Protein AF-A0A557ZRK2-F1 (afdb_monomer_lite)

Organism: NCBI:txid715473

InterPro domains:
  IPR029058 Alpha/Beta hydrolase fold [G3DSA:3.40.50.1820] (1-90)
  IPR029058 Alpha/Beta hydrolase fold [SSF53474] (30-78)

pLDDT: mean 94.4, std 5.43, range [59.5, 98.69]

Secondary structure (DSSP, 8-state):
-PPPHHHHHHHHHS--SS-EEEEEGGGGTSSEEEEEESS-SS--EEEPPPPTT--GGGGHHHHHHHHHTT-EEEEE----SSS--HHHHT-

Radius of gyration: 15.19 Å; chains: 1; bounding box: 36×22×43 Å

Structure (mmCIF, N/CA/C/O backbone):
data_AF-A0A557ZRK2-F1
#
_entry.id   AF-A0A557ZRK2-F1
#
loop_
_atom_site.group_PDB
_atom_site.id
_atom_site.type_symbol
_atom_site.label_atom_id
_atom_site.label_alt_id
_atom_site.label_comp_id
_atom_site.label_asym_id
_atom_site.label_entity_id
_atom_site.label_seq_id
_atom_site.pdbx_PDB_ins_code
_atom_site.Cartn_x
_atom_site.Cartn_y
_atom_site.Cartn_z
_atom_site.occupancy
_atom_site.B_iso_or_equiv
_atom_site.auth_seq_id
_atom_site.auth_comp_id
_atom_site.auth_asym_id
_atom_site.auth_atom_id
_atom_site.pdbx_PDB_model_num
ATOM 1 N N . MET A 1 1 ? -12.874 13.877 25.604 1.00 59.50 1 MET A N 1
ATOM 2 C CA . MET A 1 1 ? -11.479 14.370 25.670 1.00 59.50 1 MET A CA 1
ATOM 3 C C . MET A 1 1 ? -10.748 13.842 24.451 1.00 59.50 1 MET A C 1
ATOM 5 O O . MET A 1 1 ? -10.962 12.683 24.129 1.00 59.50 1 MET A O 1
ATOM 9 N N . ALA A 1 2 ? -9.959 14.667 23.761 1.00 75.88 2 ALA A N 1
ATOM 10 C CA . ALA A 1 2 ? -9.112 14.178 22.673 1.00 75.88 2 ALA A CA 1
ATOM 11 C C . ALA A 1 2 ? -8.088 13.173 23.230 1.00 75.88 2 ALA A C 1
ATOM 13 O O . ALA A 1 2 ? -7.547 13.391 24.318 1.00 75.88 2 ALA A O 1
ATOM 14 N N . SER A 1 3 ? -7.863 12.071 22.520 1.00 84.31 3 SER A N 1
ATOM 15 C CA . SER A 1 3 ? -6.841 11.076 22.854 1.00 84.31 3 SER A CA 1
ATOM 16 C C . SER A 1 3 ? -5.450 11.716 22.838 1.00 84.31 3 SER A C 1
ATOM 18 O O . SER A 1 3 ? -5.184 12.651 22.075 1.00 84.31 3 SER A O 1
ATOM 20 N N . LYS A 1 4 ? -4.550 11.257 23.717 1.00 93.69 4 LYS A N 1
ATOM 21 C CA . LYS A 1 4 ? -3.191 11.807 23.764 1.00 93.69 4 LYS A CA 1
ATOM 22 C C . LYS A 1 4 ? -2.426 11.341 22.518 1.00 93.69 4 LYS A C 1
ATOM 24 O O . LYS A 1 4 ? -2.599 10.198 22.101 1.00 93.69 4 LYS A O 1
ATOM 29 N N . PRO A 1 5 ? -1.515 12.158 21.958 1.00 95.00 5 PRO A N 1
ATOM 30 C CA . PRO A 1 5 ? -0.743 11.776 20.772 1.00 95.00 5 PRO A CA 1
ATOM 31 C C . PRO A 1 5 ? 0.035 10.458 20.908 1.00 95.00 5 PRO A C 1
ATOM 33 O O . PRO A 1 5 ? 0.226 9.758 19.922 1.00 95.00 5 PRO A O 1
ATOM 36 N N . LYS A 1 6 ? 0.477 10.112 22.125 1.00 95.00 6 LYS A N 1
ATOM 37 C CA . LYS A 1 6 ? 1.181 8.851 22.403 1.00 95.00 6 LYS A CA 1
ATOM 38 C C . LYS A 1 6 ? 0.270 7.636 22.238 1.00 95.00 6 LYS A C 1
ATOM 40 O O . LYS A 1 6 ? 0.670 6.681 21.587 1.00 95.00 6 LYS A O 1
ATOM 45 N N . ASP A 1 7 ? -0.946 7.725 22.766 1.00 95.69 7 ASP A N 1
ATOM 46 C CA . ASP A 1 7 ? -1.940 6.653 22.700 1.00 95.69 7 ASP A CA 1
ATOM 47 C C . ASP A 1 7 ? -2.361 6.419 21.237 1.00 95.69 7 ASP A C 1
ATOM 49 O O . ASP A 1 7 ? -2.442 5.285 20.778 1.00 95.69 7 ASP A O 1
ATOM 53 N N . LEU A 1 8 ? -2.527 7.503 20.465 1.00 94.38 8 LEU A N 1
ATOM 54 C CA . LEU A 1 8 ? -2.813 7.434 19.026 1.00 94.38 8 LEU A CA 1
ATOM 55 C C . LEU A 1 8 ? -1.667 6.810 18.222 1.00 94.38 8 LEU A C 1
ATOM 57 O O . LEU A 1 8 ? -1.908 6.044 17.294 1.00 94.38 8 LEU A O 1
ATOM 61 N N . LEU A 1 9 ? -0.417 7.146 18.548 1.00 94.94 9 LEU A N 1
ATOM 62 C CA . LEU A 1 9 ? 0.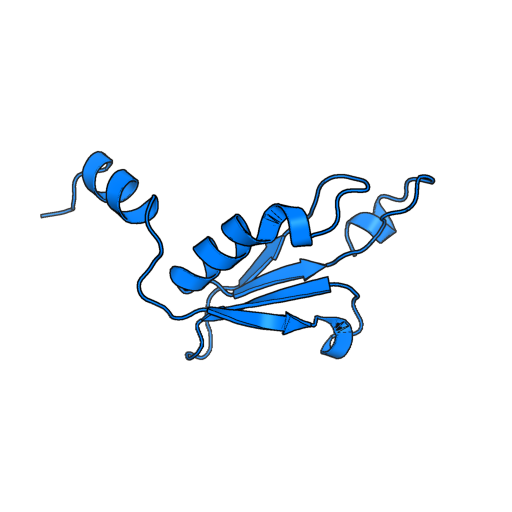742 6.556 17.880 1.00 94.94 9 LEU A CA 1
ATOM 63 C C . LEU A 1 9 ? 0.834 5.051 18.158 1.00 94.94 9 LEU A C 1
ATOM 65 O O . LEU A 1 9 ? 1.139 4.279 17.251 1.00 94.94 9 LEU A O 1
ATOM 69 N N . GLU A 1 10 ? 0.569 4.641 19.397 1.00 96.19 10 GLU A N 1
ATOM 70 C CA . GLU A 1 10 ? 0.515 3.230 19.773 1.00 96.19 10 GLU A CA 1
ATOM 71 C C . GLU A 1 10 ? -0.594 2.500 19.008 1.00 96.19 10 GLU A C 1
ATOM 73 O O . GLU A 1 10 ? -0.335 1.457 18.408 1.00 96.19 10 GLU A O 1
ATOM 78 N N . GLU A 1 11 ? -1.794 3.074 18.931 1.00 96.38 11 GLU A N 1
ATOM 79 C CA . GLU A 1 11 ? -2.907 2.518 18.158 1.00 96.38 11 GLU A CA 1
ATOM 80 C C . GLU A 1 11 ? -2.536 2.349 16.675 1.00 96.38 11 GLU A C 1
ATOM 82 O O . GLU A 1 11 ? -2.611 1.243 16.138 1.00 96.38 11 GLU A O 1
ATOM 87 N N . LEU A 1 12 ? -2.029 3.408 16.037 1.00 96.12 12 LEU A N 1
ATOM 88 C CA . LEU A 1 12 ? -1.626 3.396 14.628 1.00 96.12 12 LEU A CA 1
ATOM 89 C C . LEU A 1 12 ? -0.424 2.492 14.338 1.00 96.12 12 LEU A C 1
ATOM 91 O O . LEU A 1 12 ? -0.185 2.179 13.181 1.00 96.12 12 LEU A O 1
ATOM 95 N N . SER A 1 13 ? 0.343 2.056 15.339 1.00 96.62 13 SER A N 1
ATOM 96 C CA . SER A 1 13 ? 1.403 1.062 15.120 1.00 96.62 13 SER A CA 1
ATOM 97 C C . SER A 1 13 ? 0.849 -0.342 14.836 1.00 96.62 13 SER A C 1
ATOM 99 O O . SER A 1 13 ? 1.528 -1.173 14.227 1.00 96.62 13 SER A O 1
ATOM 101 N N . HIS A 1 14 ? -0.404 -0.598 15.219 1.00 97.75 14 HIS A N 1
ATOM 102 C CA . HIS A 1 14 ? -1.089 -1.866 15.012 1.00 97.75 14 HIS A CA 1
ATOM 103 C C . HIS A 1 14 ? -1.871 -1.876 13.694 1.00 97.75 14 HIS A C 1
ATOM 105 O O . HIS A 1 14 ? -2.159 -0.844 13.086 1.00 97.75 14 HIS A O 1
ATOM 111 N N . ARG A 1 15 ? -2.230 -3.076 13.221 1.00 97.69 15 ARG A N 1
ATOM 112 C CA . ARG A 1 15 ? -3.159 -3.215 12.091 1.00 97.69 15 ARG A CA 1
ATOM 113 C C . ARG A 1 15 ? -4.507 -2.596 12.449 1.00 97.69 15 ARG A C 1
ATOM 115 O O . ARG A 1 15 ? -5.031 -2.847 13.530 1.00 97.69 15 ARG A O 1
ATOM 122 N N . GLY A 1 16 ? -5.057 -1.837 11.509 1.00 97.94 16 GLY A N 1
ATOM 123 C CA . GLY A 1 16 ? -6.368 -1.228 11.645 1.00 97.94 16 GLY A CA 1
ATOM 124 C C . GLY A 1 16 ? -7.514 -2.243 11.556 1.00 97.94 16 GLY A C 1
ATOM 125 O O . GLY A 1 16 ? -7.294 -3.438 11.320 1.00 97.94 16 GLY A O 1
ATOM 126 N N . PRO A 1 17 ? -8.757 -1.772 11.734 1.00 97.56 17 PRO A N 1
ATOM 127 C CA . PRO A 1 17 ? -9.927 -2.630 11.911 1.00 97.56 17 PRO A CA 1
ATOM 128 C C . PRO A 1 17 ? -10.432 -3.288 10.618 1.00 97.56 17 PRO A C 1
ATOM 130 O O . PRO A 1 17 ? -11.288 -4.170 10.678 1.00 97.56 17 PRO A O 1
ATOM 133 N N . HIS A 1 18 ? -9.953 -2.869 9.443 1.00 98.31 18 HIS A N 1
ATOM 134 C CA . HIS A 1 18 ? -10.445 -3.385 8.170 1.00 98.31 18 HIS A CA 1
ATOM 135 C C . HIS A 1 18 ? -9.685 -4.637 7.723 1.00 98.31 18 HIS A C 1
ATOM 137 O O . HIS A 1 18 ? -8.453 -4.665 7.675 1.00 98.31 18 HIS A O 1
ATOM 143 N N . GLU A 1 19 ? -10.427 -5.665 7.305 1.00 98.38 19 GLU A N 1
ATOM 144 C CA . GLU A 1 19 ? -9.837 -6.778 6.565 1.00 98.38 19 GLU A CA 1
ATOM 145 C C . GLU A 1 19 ? -9.318 -6.277 5.211 1.00 98.38 19 GLU A C 1
ATOM 147 O O . GLU A 1 19 ? -9.989 -5.504 4.526 1.00 98.38 19 GLU A O 1
ATOM 152 N N . VAL A 1 20 ? -8.128 -6.728 4.819 1.00 98.56 20 VAL A N 1
ATOM 153 C CA . VAL A 1 20 ? -7.438 -6.254 3.618 1.00 98.56 20 VAL A CA 1
ATOM 154 C C . VAL A 1 20 ? -7.510 -7.291 2.510 1.00 98.56 20 VAL A C 1
ATOM 156 O O . VAL A 1 20 ? -7.200 -8.464 2.721 1.00 98.56 20 VAL A O 1
ATOM 159 N N . VAL A 1 21 ? -7.824 -6.838 1.299 1.00 98.19 21 VAL A N 1
ATOM 160 C CA . VAL A 1 21 ? -7.767 -7.647 0.080 1.00 98.19 21 VAL A CA 1
ATOM 161 C C . VAL A 1 21 ? -6.695 -7.093 -0.854 1.00 98.19 21 VAL A C 1
ATOM 163 O O . VAL A 1 21 ? -6.515 -5.881 -0.983 1.00 98.19 21 VAL A O 1
ATOM 166 N N . ARG A 1 22 ? -5.972 -7.997 -1.523 1.00 97.25 22 ARG A N 1
ATOM 167 C CA . ARG A 1 22 ? -4.972 -7.662 -2.542 1.00 97.25 22 ARG A CA 1
ATOM 168 C C . ARG A 1 22 ? -5.533 -7.914 -3.939 1.00 97.25 22 ARG A C 1
ATOM 170 O O . ARG A 1 22 ? -5.999 -9.011 -4.227 1.00 97.25 22 ARG A O 1
ATOM 177 N N . GLY A 1 23 ? -5.385 -6.928 -4.814 1.00 96.00 23 GLY A N 1
ATOM 178 C CA . GLY A 1 23 ? -5.676 -7.007 -6.242 1.00 96.00 23 GLY A CA 1
ATOM 179 C C . GLY A 1 23 ? -4.454 -6.720 -7.119 1.00 96.00 23 GLY A C 1
ATOM 180 O O . GLY A 1 23 ? -3.354 -6.430 -6.635 1.00 96.00 23 GLY A O 1
ATOM 181 N N . ASN A 1 24 ? -4.668 -6.798 -8.432 1.00 95.12 24 ASN A N 1
ATOM 182 C CA . ASN A 1 24 ? -3.682 -6.486 -9.466 1.00 95.12 24 ASN A CA 1
ATOM 183 C C . ASN A 1 24 ? -4.107 -5.213 -10.216 1.00 95.12 24 ASN A C 1
ATOM 185 O O . ASN A 1 24 ? -5.267 -5.094 -10.605 1.00 95.12 24 ASN A O 1
ATOM 189 N N . LEU A 1 25 ? -3.169 -4.286 -10.438 1.00 94.75 25 LEU A N 1
ATOM 190 C CA . LEU A 1 25 ? -3.414 -3.051 -11.197 1.00 94.75 25 LEU A CA 1
ATOM 191 C C . LEU A 1 25 ? -3.547 -3.269 -12.712 1.00 94.75 25 LEU A C 1
ATOM 193 O O . LEU A 1 25 ? -3.891 -2.330 -13.423 1.00 94.75 25 LEU A O 1
ATOM 197 N N . ALA A 1 26 ? -3.348 -4.493 -13.209 1.00 90.44 26 ALA A N 1
ATOM 198 C CA . ALA A 1 26 ? -3.479 -4.824 -14.626 1.00 90.44 26 ALA A CA 1
ATOM 199 C C . ALA A 1 26 ? -4.838 -4.415 -15.222 1.00 90.44 26 ALA A C 1
ATOM 201 O O . ALA A 1 26 ? -4.899 -4.050 -16.392 1.00 90.44 26 ALA A O 1
ATOM 202 N N . LEU A 1 27 ? -5.910 -4.405 -14.419 1.00 85.81 27 LEU A N 1
ATOM 203 C CA . LEU A 1 27 ? -7.232 -3.928 -14.846 1.00 85.81 27 LEU A CA 1
ATOM 204 C C . LEU A 1 27 ? -7.241 -2.427 -15.202 1.00 85.81 27 LEU A C 1
ATOM 206 O O . LEU A 1 27 ? -8.031 -1.996 -16.032 1.00 85.81 27 LEU A O 1
ATOM 210 N N . ALA A 1 28 ? -6.340 -1.643 -14.608 1.00 87.69 28 ALA A N 1
ATOM 211 C CA . ALA A 1 28 ? -6.117 -0.230 -14.907 1.00 87.69 28 ALA A CA 1
ATOM 212 C C . ALA A 1 28 ? -5.014 -0.008 -15.966 1.00 87.69 28 ALA A C 1
ATOM 214 O O . ALA A 1 28 ? -4.550 1.114 -16.145 1.00 87.69 28 ALA A O 1
ATOM 215 N N . GLY A 1 29 ? -4.554 -1.065 -16.648 1.00 91.31 29 GLY A N 1
ATOM 216 C CA . GLY A 1 29 ? -3.517 -0.972 -17.681 1.00 91.31 29 GLY A CA 1
ATOM 217 C C . GLY A 1 29 ? -2.098 -0.738 -17.151 1.00 91.31 29 GLY A C 1
ATOM 218 O O . GLY A 1 29 ? -1.194 -0.472 -17.941 1.00 91.31 29 GLY A O 1
ATOM 219 N N . LEU A 1 30 ? -1.880 -0.859 -15.836 1.00 92.56 30 LEU A N 1
ATOM 220 C CA . LEU A 1 30 ? -0.575 -0.676 -15.201 1.00 92.56 30 LEU A CA 1
ATOM 221 C C . LEU A 1 30 ? -0.095 -1.977 -14.545 1.00 92.56 30 LEU A C 1
ATOM 223 O O . LEU A 1 30 ? -0.878 -2.674 -13.896 1.00 92.56 30 LEU A O 1
ATOM 227 N N . PRO A 1 31 ? 1.199 -2.326 -14.643 1.00 94.12 31 PRO A N 1
ATOM 228 C CA . PRO A 1 31 ? 1.744 -3.393 -13.820 1.00 94.12 31 PRO A CA 1
ATOM 229 C C . PRO A 1 31 ? 1.742 -2.933 -12.361 1.00 94.12 31 PRO A C 1
ATOM 231 O O . PRO A 1 31 ? 2.142 -1.811 -12.068 1.00 94.12 31 PRO A O 1
ATOM 234 N N . GLY A 1 32 ? 1.360 -3.797 -11.425 1.00 95.25 32 GLY A N 1
ATOM 235 C CA . GLY A 1 32 ? 1.450 -3.473 -10.004 1.00 95.25 32 GLY A CA 1
ATOM 236 C C . GLY A 1 32 ? 0.386 -4.146 -9.159 1.00 95.25 32 GLY A C 1
ATOM 237 O O . GLY A 1 32 ? -0.291 -5.082 -9.586 1.00 95.25 32 GLY A O 1
ATOM 238 N N . VAL A 1 33 ? 0.266 -3.679 -7.926 1.00 96.88 33 VAL A N 1
ATOM 239 C CA . VAL A 1 33 ? -0.638 -4.247 -6.923 1.00 96.88 33 VAL A CA 1
ATOM 240 C C . VAL A 1 33 ? -1.473 -3.153 -6.288 1.00 96.88 33 VAL A C 1
ATOM 242 O O . VAL A 1 33 ? -1.045 -2.007 -6.197 1.00 96.88 33 VAL A O 1
ATOM 245 N N . VAL A 1 34 ? -2.656 -3.524 -5.818 1.00 97.44 34 VAL A N 1
ATOM 246 C CA . VAL A 1 34 ? -3.512 -2.650 -5.019 1.00 97.44 34 VAL A CA 1
ATOM 247 C C . VAL A 1 34 ? -3.935 -3.387 -3.756 1.00 97.44 34 VAL A C 1
ATOM 249 O O . VAL A 1 34 ? -4.252 -4.575 -3.811 1.00 97.44 34 VAL A O 1
ATOM 252 N N . PHE A 1 35 ? -3.902 -2.699 -2.621 1.00 98.25 35 PHE A N 1
ATOM 253 C CA . PHE A 1 35 ? -4.404 -3.174 -1.337 1.00 98.25 35 PHE A CA 1
ATOM 254 C C . PHE A 1 35 ? -5.593 -2.307 -0.943 1.00 98.25 35 PHE A C 1
ATOM 256 O O . PHE A 1 35 ? -5.522 -1.081 -1.015 1.00 98.25 35 PHE A O 1
ATOM 263 N N . THR A 1 36 ? -6.697 -2.942 -0.568 1.00 98.25 36 THR A N 1
ATOM 264 C CA . THR A 1 36 ? -7.954 -2.255 -0.254 1.00 98.25 36 THR A CA 1
ATOM 265 C C . THR A 1 36 ? -8.554 -2.809 1.033 1.00 98.25 36 THR A C 1
ATOM 267 O O . THR A 1 36 ? -8.373 -4.000 1.317 1.00 98.25 36 THR A O 1
ATOM 270 N N . PRO A 1 37 ? -9.294 -1.994 1.802 1.00 98.44 37 PRO A N 1
ATOM 271 C CA . PRO A 1 37 ? -10.306 -2.528 2.703 1.00 98.44 37 PRO A CA 1
ATOM 272 C C . PRO A 1 37 ? -11.259 -3.436 1.918 1.00 98.44 37 PRO A C 1
ATOM 274 O O . PRO A 1 37 ? -11.665 -3.094 0.808 1.00 98.44 37 PRO A O 1
ATOM 277 N N . ARG A 1 38 ? -11.659 -4.577 2.490 1.00 98.06 38 ARG A N 1
ATOM 278 C CA . ARG A 1 38 ? -12.570 -5.538 1.839 1.00 98.06 38 ARG A CA 1
ATOM 279 C C . ARG 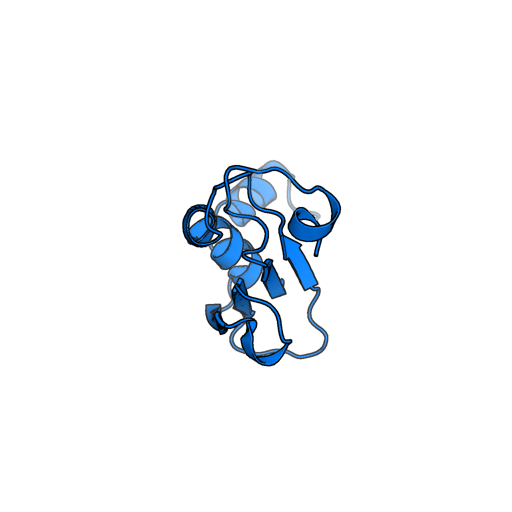A 1 38 ? -13.900 -4.910 1.403 1.00 98.06 38 ARG A C 1
ATOM 281 O O . ARG A 1 38 ? -14.539 -5.417 0.485 1.00 98.06 38 ARG A O 1
ATOM 288 N N . SER A 1 39 ? -14.339 -3.851 2.079 1.00 97.12 39 SER A N 1
ATOM 289 C CA . SER A 1 39 ? -15.606 -3.171 1.813 1.00 97.12 39 SER A CA 1
ATOM 290 C C . SER A 1 39 ? -15.482 -1.659 1.998 1.00 97.12 39 SER A C 1
ATOM 292 O O . SER A 1 39 ? -14.549 -1.181 2.642 1.00 97.12 39 SER A O 1
ATOM 294 N N . GLY A 1 40 ? -16.442 -0.922 1.438 1.00 95.25 40 GLY A N 1
ATOM 295 C CA . GLY A 1 40 ? -16.480 0.539 1.437 1.00 95.25 40 GLY A CA 1
ATOM 296 C C . GLY A 1 40 ? -16.404 1.113 0.023 1.00 95.25 40 GLY A C 1
ATOM 297 O O . GLY A 1 40 ? -15.832 0.512 -0.882 1.00 95.25 40 GLY A O 1
ATOM 298 N N . LEU A 1 41 ? -17.012 2.282 -0.168 1.00 95.81 41 LEU A N 1
ATOM 299 C CA . LEU A 1 41 ? -16.993 3.048 -1.415 1.00 95.81 41 LEU A CA 1
ATOM 300 C C . LEU A 1 41 ? -16.551 4.480 -1.102 1.00 95.81 41 LEU A C 1
ATOM 302 O O . LEU A 1 41 ? -16.754 4.952 0.013 1.00 95.81 41 LEU A O 1
ATOM 306 N N . GLY A 1 42 ? -15.943 5.166 -2.074 1.00 95.88 42 GLY A N 1
ATOM 307 C CA . GLY A 1 42 ? -15.457 6.539 -1.875 1.00 95.88 42 GLY A CA 1
ATOM 308 C C . GLY A 1 42 ? -14.331 6.657 -0.838 1.00 95.88 42 GLY A C 1
ATOM 309 O O . GLY A 1 42 ? -14.199 7.691 -0.191 1.00 95.88 42 GLY A O 1
ATOM 310 N N . LEU A 1 43 ? -13.550 5.589 -0.652 1.00 97.69 43 LEU A N 1
ATOM 311 C CA . LEU A 1 43 ? -12.445 5.541 0.304 1.00 97.69 43 LEU A CA 1
ATOM 312 C C . LEU A 1 43 ? -11.262 6.407 -0.169 1.00 97.69 43 LEU A C 1
ATOM 314 O O . LEU A 1 43 ? -11.027 6.497 -1.379 1.00 97.69 43 LEU A O 1
ATOM 318 N N . PRO A 1 44 ? -10.483 7.010 0.750 1.00 98.19 44 PRO A N 1
ATOM 31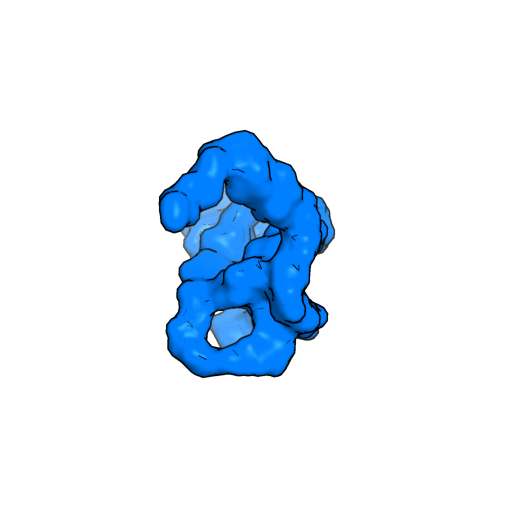9 C CA . PRO A 1 44 ? -9.273 7.740 0.385 1.00 98.19 44 PRO A CA 1
ATOM 320 C C . PRO A 1 44 ? -8.267 6.811 -0.303 1.00 98.19 44 PRO A C 1
ATOM 322 O O . PRO A 1 44 ? -8.081 5.664 0.108 1.00 98.19 44 PRO A O 1
ATOM 325 N N . GLY A 1 45 ? -7.609 7.315 -1.348 1.00 97.38 45 GLY A N 1
ATOM 326 C CA . GLY A 1 45 ? -6.648 6.561 -2.150 1.00 97.38 45 GLY A CA 1
ATOM 327 C C . GLY A 1 45 ? -5.252 7.180 -2.138 1.00 97.38 45 GLY A C 1
ATOM 328 O O . GLY A 1 45 ? -5.111 8.400 -2.161 1.00 97.38 45 GLY A O 1
ATOM 329 N N . ILE A 1 46 ? -4.221 6.334 -2.144 1.00 97.56 46 ILE A N 1
ATOM 330 C CA . ILE A 1 46 ? -2.813 6.723 -2.283 1.00 97.56 46 ILE A CA 1
ATOM 331 C C . ILE A 1 46 ? -2.172 5.911 -3.413 1.00 97.56 46 ILE A C 1
ATOM 333 O O . ILE A 1 46 ? -2.324 4.689 -3.476 1.00 97.56 46 ILE A O 1
ATOM 337 N N . ALA A 1 47 ? -1.403 6.592 -4.266 1.00 95.81 47 ALA A N 1
ATOM 338 C CA . ALA A 1 47 ? -0.458 5.972 -5.188 1.00 95.81 47 ALA A CA 1
ATOM 339 C C . ALA A 1 47 ? 0.946 5.973 -4.561 1.00 95.81 47 ALA A C 1
ATOM 341 O O . ALA A 1 47 ? 1.490 7.026 -4.231 1.00 95.81 47 ALA A O 1
ATOM 342 N N . PHE A 1 48 ? 1.521 4.790 -4.364 1.00 96.12 48 PHE A N 1
ATOM 343 C CA . PHE A 1 48 ? 2.802 4.590 -3.697 1.00 96.12 48 PHE A CA 1
ATOM 344 C C . PHE A 1 48 ? 3.923 4.345 -4.711 1.00 96.12 48 PHE A C 1
ATOM 346 O O . PHE A 1 48 ? 3.904 3.353 -5.442 1.00 96.12 48 PHE A O 1
ATOM 353 N N . GLY A 1 49 ? 4.930 5.221 -4.705 1.00 93.88 49 GLY A N 1
ATOM 354 C CA . GLY A 1 49 ? 6.170 5.040 -5.457 1.00 93.88 49 GLY A CA 1
ATOM 355 C C . GLY A 1 49 ? 7.165 4.167 -4.690 1.00 93.88 49 GLY A C 1
ATOM 356 O O . GLY A 1 49 ? 7.512 4.461 -3.547 1.00 93.88 49 GLY A O 1
ATOM 357 N N . HIS A 1 50 ? 7.641 3.094 -5.317 1.00 94.62 50 HIS A N 1
ATOM 358 C CA . HIS A 1 50 ? 8.693 2.246 -4.756 1.00 94.62 50 HIS A CA 1
ATOM 359 C C . HIS A 1 50 ? 10.086 2.814 -5.049 1.00 94.62 50 HIS A C 1
ATOM 361 O O . HIS A 1 50 ? 10.245 3.631 -5.943 1.00 94.62 50 HIS A O 1
ATOM 367 N N . GLY A 1 51 ? 11.128 2.356 -4.348 1.00 93.94 51 GLY A N 1
ATOM 368 C CA . GLY A 1 51 ? 12.510 2.714 -4.695 1.00 93.94 51 GLY A CA 1
ATOM 369 C C . GLY A 1 51 ? 12.933 2.186 -6.074 1.00 93.94 51 GLY A C 1
ATOM 370 O O . GLY A 1 51 ? 12.383 1.198 -6.564 1.00 93.94 51 GLY A O 1
ATOM 371 N N . TRP A 1 52 ? 13.938 2.799 -6.708 1.00 92.81 52 TRP A N 1
ATOM 372 C CA . TRP A 1 52 ? 14.436 2.334 -8.010 1.00 92.81 52 TRP A CA 1
ATOM 373 C C . TRP A 1 52 ? 14.876 0.862 -7.945 1.00 92.81 52 TRP A C 1
ATOM 375 O O . TRP A 1 52 ? 15.532 0.434 -6.992 1.00 92.81 52 TRP A O 1
ATOM 385 N N . LEU A 1 53 ? 14.458 0.076 -8.943 1.00 92.25 53 LEU A N 1
ATOM 386 C CA . LEU A 1 53 ? 14.635 -1.383 -9.025 1.00 92.25 53 LEU A CA 1
ATOM 387 C C . LEU A 1 53 ? 13.946 -2.202 -7.912 1.00 92.25 53 LEU A C 1
ATOM 389 O O . LEU A 1 53 ? 13.995 -3.431 -7.953 1.00 92.25 53 LEU A O 1
ATOM 393 N N . GLN A 1 54 ? 13.279 -1.577 -6.936 1.00 93.25 54 GLN A N 1
ATOM 394 C CA . GLN A 1 54 ? 12.603 -2.286 -5.847 1.00 93.25 54 GLN A CA 1
ATOM 395 C C . GLN A 1 54 ? 11.187 -2.694 -6.264 1.00 93.25 54 GLN A C 1
ATOM 397 O O . GLN A 1 54 ? 10.380 -1.826 -6.565 1.00 93.25 54 GLN A O 1
ATOM 402 N N . PRO A 1 55 ? 10.812 -3.983 -6.262 1.00 91.56 55 PRO A N 1
ATOM 403 C CA . PRO A 1 55 ? 9.438 -4.358 -6.573 1.00 91.56 55 PRO A CA 1
ATOM 404 C C . PRO A 1 55 ? 8.474 -3.915 -5.451 1.00 91.56 55 PRO A C 1
ATOM 406 O O . PRO A 1 55 ? 8.825 -4.043 -4.272 1.00 91.56 55 PRO A O 1
ATOM 409 N N . PRO A 1 56 ? 7.223 -3.518 -5.771 1.00 92.75 56 PRO A N 1
ATOM 410 C CA . PRO A 1 56 ? 6.205 -3.151 -4.778 1.00 92.75 56 PRO A CA 1
ATOM 411 C C . PRO A 1 56 ? 5.952 -4.194 -3.689 1.00 92.75 56 PRO A C 1
ATOM 413 O O . PRO A 1 56 ? 5.576 -3.853 -2.572 1.00 92.75 56 PRO A O 1
ATOM 416 N N . GLY A 1 57 ? 6.199 -5.476 -3.984 1.00 92.94 57 GLY A N 1
ATOM 417 C CA . GLY A 1 57 ? 6.059 -6.564 -3.015 1.00 92.94 57 GLY A CA 1
ATOM 418 C C . GLY A 1 57 ? 6.911 -6.387 -1.752 1.00 92.94 57 GLY A C 1
ATOM 419 O O . GLY A 1 57 ? 6.509 -6.867 -0.696 1.00 92.94 57 GLY A O 1
ATOM 420 N N . ARG A 1 58 ? 8.028 -5.644 -1.818 1.00 95.69 58 ARG A N 1
ATOM 421 C CA . ARG A 1 58 ? 8.851 -5.308 -0.639 1.00 95.69 58 ARG A CA 1
ATOM 422 C C . ARG A 1 58 ? 8.141 -4.386 0.353 1.00 95.69 58 ARG A C 1
ATOM 424 O O . ARG A 1 58 ? 8.524 -4.349 1.513 1.00 95.69 58 ARG A O 1
ATOM 431 N N . TYR A 1 59 ? 7.107 -3.678 -0.094 1.00 97.12 59 TYR A N 1
ATOM 432 C CA . TYR A 1 59 ? 6.318 -2.741 0.705 1.00 97.12 59 TYR A CA 1
ATOM 433 C C . TYR A 1 59 ? 4.955 -3.322 1.098 1.00 97.12 59 TYR A C 1
ATOM 435 O O . TYR A 1 59 ? 4.092 -2.592 1.575 1.00 97.12 59 TYR A O 1
ATOM 443 N N . ARG A 1 60 ? 4.738 -4.633 0.913 1.00 97.25 60 ARG A N 1
ATOM 444 C CA . ARG A 1 60 ? 3.451 -5.295 1.179 1.00 97.25 60 ARG A CA 1
ATOM 445 C C . ARG A 1 60 ? 2.889 -4.973 2.561 1.00 97.25 60 ARG A C 1
ATOM 447 O O . ARG A 1 60 ? 1.697 -4.694 2.653 1.00 97.25 60 ARG A O 1
ATOM 454 N N . GLU A 1 61 ? 3.711 -5.033 3.605 1.00 97.88 61 GLU A N 1
ATOM 455 C CA . GLU A 1 61 ? 3.247 -4.792 4.977 1.00 97.88 61 GLU A CA 1
ATOM 456 C C . GLU A 1 61 ? 2.797 -3.342 5.169 1.00 97.88 61 GLU A C 1
ATOM 458 O O . GLU A 1 61 ? 1.721 -3.116 5.712 1.00 97.88 61 GLU A O 1
ATOM 463 N N . LEU A 1 62 ? 3.535 -2.370 4.620 1.00 97.81 62 LEU A N 1
ATOM 464 C CA . LEU A 1 62 ? 3.137 -0.959 4.627 1.00 97.81 62 LEU A CA 1
ATOM 465 C C . LEU A 1 62 ? 1.810 -0.742 3.885 1.00 97.81 62 LEU A C 1
ATOM 467 O O . LEU A 1 62 ? 0.891 -0.128 4.418 1.00 97.81 62 LEU A O 1
ATOM 471 N N . LEU A 1 63 ? 1.692 -1.270 2.664 1.00 98.44 63 LEU A N 1
ATOM 472 C CA . LEU A 1 63 ? 0.484 -1.117 1.847 1.00 98.44 63 LEU A CA 1
ATOM 473 C C . LEU A 1 63 ? -0.728 -1.798 2.500 1.00 98.44 63 LEU A C 1
ATOM 475 O O . LEU A 1 63 ? -1.827 -1.250 2.497 1.00 98.44 63 LEU A O 1
ATOM 479 N N . SER A 1 64 ? -0.520 -2.973 3.102 1.00 98.38 64 SER A N 1
ATOM 480 C CA . SER A 1 64 ? -1.565 -3.687 3.842 1.00 98.38 64 SER A CA 1
ATOM 481 C C . SER A 1 64 ? -1.952 -2.943 5.116 1.00 98.38 64 SER A C 1
ATOM 483 O O . SER A 1 64 ? -3.122 -2.917 5.474 1.00 98.38 64 SER A O 1
ATOM 485 N N . HIS A 1 65 ? -0.995 -2.317 5.797 1.00 98.62 65 HIS A N 1
ATOM 486 C CA . HIS A 1 65 ? -1.258 -1.527 6.989 1.00 98.62 65 HIS A CA 1
ATOM 487 C C . HIS A 1 65 ? -2.132 -0.304 6.673 1.00 98.62 65 HIS A C 1
ATOM 489 O O . HIS A 1 65 ? -3.167 -0.119 7.310 1.00 98.62 65 HIS A O 1
ATOM 495 N N . LEU A 1 66 ? -1.797 0.463 5.630 1.00 98.44 66 LEU A N 1
ATOM 496 C CA . LEU A 1 66 ? -2.633 1.578 5.161 1.00 98.44 66 LEU A CA 1
ATOM 497 C C . LEU A 1 66 ? -4.057 1.114 4.813 1.00 98.44 66 LEU A C 1
ATOM 499 O O . LEU A 1 66 ? -5.037 1.713 5.257 1.00 98.44 66 LEU A O 1
ATOM 503 N N . ALA A 1 67 ? -4.175 -0.004 4.092 1.00 98.62 67 ALA A N 1
ATOM 504 C CA . ALA A 1 67 ? -5.468 -0.599 3.767 1.00 98.62 67 ALA A CA 1
ATOM 505 C C . ALA A 1 67 ? -6.242 -1.065 5.004 1.00 98.62 67 ALA A C 1
ATOM 507 O O . ALA A 1 67 ? -7.454 -0.888 5.059 1.00 98.62 67 ALA A O 1
ATOM 508 N N . SER A 1 68 ? -5.573 -1.588 6.033 1.00 98.69 68 SER A N 1
ATOM 509 C CA . SER A 1 68 ? -6.251 -1.974 7.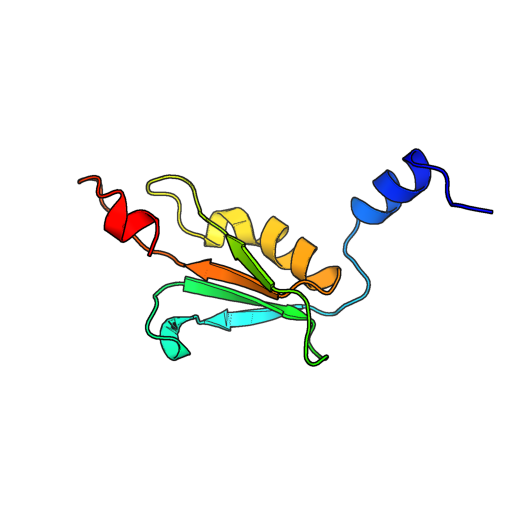278 1.00 98.69 68 SER A CA 1
ATOM 510 C C . SER A 1 68 ? -6.847 -0.779 8.030 1.00 98.69 68 SER A C 1
ATOM 512 O O . SER A 1 68 ? -7.799 -0.950 8.786 1.00 98.69 68 SER A O 1
ATOM 514 N N . TRP A 1 69 ? -6.347 0.431 7.764 1.00 98.38 69 TRP A N 1
ATOM 515 C CA . TRP A 1 69 ? -6.844 1.701 8.298 1.00 98.38 69 TRP A CA 1
ATOM 516 C C . TRP A 1 69 ? -7.811 2.440 7.359 1.00 98.38 69 TRP A C 1
ATOM 518 O O . TRP A 1 69 ? -8.150 3.593 7.606 1.00 98.38 69 TRP A O 1
ATOM 528 N N . GLY A 1 70 ? -8.291 1.789 6.293 1.00 98.25 70 GLY A N 1
ATOM 529 C CA . GLY A 1 70 ? -9.333 2.357 5.432 1.00 98.25 70 GLY A CA 1
ATOM 530 C C . GLY A 1 70 ? -8.817 3.081 4.185 1.00 98.25 70 GLY A C 1
ATOM 531 O O . GLY A 1 70 ? -9.614 3.688 3.472 1.00 98.25 70 GLY A O 1
ATOM 532 N N . VAL A 1 71 ? -7.513 3.019 3.893 1.00 98.50 71 VAL A N 1
ATOM 533 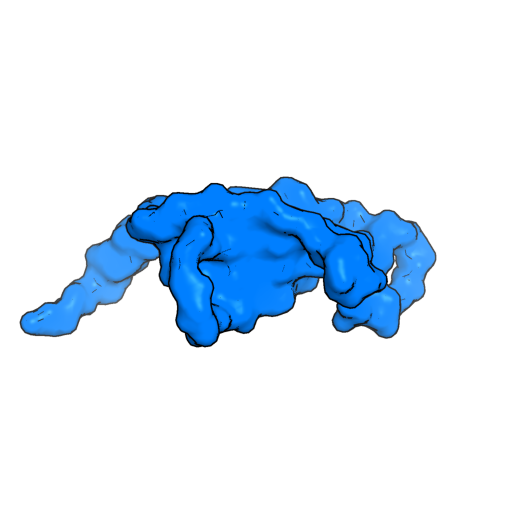C CA . VAL A 1 71 ? -6.899 3.709 2.745 1.00 98.50 71 VAL A CA 1
ATOM 534 C C . VAL A 1 71 ? -6.629 2.737 1.599 1.00 98.50 71 VAL A C 1
ATOM 536 O O . VAL A 1 71 ? -5.900 1.762 1.751 1.00 98.50 71 VAL A O 1
ATOM 539 N N . VAL A 1 72 ? -7.158 3.013 0.409 1.00 98.44 72 VAL A N 1
ATOM 540 C CA . VAL A 1 72 ? -6.827 2.245 -0.797 1.00 98.44 72 VAL A CA 1
ATOM 541 C C . VAL A 1 72 ? -5.397 2.572 -1.230 1.00 98.44 72 VAL A C 1
ATOM 543 O O . VAL A 1 72 ? -5.106 3.692 -1.641 1.00 98.44 72 VAL A O 1
ATOM 546 N N . ALA A 1 73 ? -4.494 1.596 -1.161 1.00 98.31 73 ALA A N 1
ATOM 547 C CA . ALA A 1 73 ? -3.082 1.772 -1.485 1.00 98.31 73 ALA A CA 1
ATOM 548 C C . ALA A 1 73 ? -2.734 1.063 -2.802 1.00 98.31 73 ALA A C 1
ATOM 550 O O . ALA A 1 73 ? -2.651 -0.167 -2.863 1.00 98.31 73 ALA A O 1
ATOM 551 N N . ALA A 1 74 ? -2.519 1.835 -3.865 1.00 97.44 74 ALA A N 1
ATOM 552 C CA . ALA A 1 74 ? -2.078 1.347 -5.167 1.00 97.44 74 ALA A CA 1
ATOM 553 C C . ALA A 1 74 ? -0.564 1.531 -5.310 1.00 97.44 74 ALA A C 1
ATOM 555 O O . ALA A 1 74 ? -0.043 2.608 -5.046 1.00 97.44 74 ALA A O 1
ATOM 556 N N . ALA A 1 75 ? 0.148 0.501 -5.754 1.00 97.06 75 ALA A N 1
ATOM 557 C CA . ALA A 1 75 ? 1.581 0.560 -6.009 1.00 97.06 75 ALA A CA 1
ATOM 558 C C . ALA A 1 75 ? 1.875 0.060 -7.433 1.00 97.06 75 ALA A C 1
ATOM 560 O O . ALA A 1 75 ? 1.976 -1.161 -7.649 1.00 97.06 75 ALA A O 1
ATOM 561 N N . PRO A 1 76 ? 1.987 0.983 -8.410 1.00 95.62 76 PRO A N 1
ATOM 562 C CA . PRO A 1 76 ? 2.522 0.678 -9.731 1.00 95.62 76 PRO A CA 1
ATOM 563 C C . PRO A 1 76 ? 3.903 0.028 -9.610 1.00 95.62 76 PRO A C 1
ATOM 565 O O . PRO A 1 76 ? 4.664 0.314 -8.693 1.00 95.62 76 PRO A O 1
ATOM 568 N N . SER A 1 77 ? 4.219 -0.892 -10.514 1.00 94.94 77 SER A N 1
ATOM 569 C CA . SER A 1 77 ? 5.482 -1.636 -10.562 1.00 94.94 77 SER A CA 1
ATOM 570 C C . SER A 1 77 ? 6.313 -1.233 -11.785 1.00 94.94 77 SER A C 1
ATOM 572 O O . SER A 1 77 ? 6.936 -2.091 -12.433 1.00 94.94 77 SER A O 1
ATOM 574 N N . THR A 1 78 ? 6.259 0.047 -12.142 1.00 92.94 78 THR A N 1
ATOM 575 C CA . THR A 1 78 ? 6.895 0.630 -13.321 1.00 92.94 78 THR A CA 1
ATOM 576 C C . THR A 1 78 ? 8.402 0.829 -13.104 1.00 92.94 78 THR A C 1
ATOM 578 O O . THR A 1 78 ? 8.915 0.808 -11.990 1.00 92.94 78 THR A O 1
ATOM 581 N N . GLN A 1 79 ? 9.164 0.905 -14.199 1.00 91.62 79 GLN A N 1
ATOM 582 C CA . GLN A 1 79 ? 10.608 1.185 -14.203 1.00 91.62 79 GLN A CA 1
ATOM 583 C C . GLN A 1 79 ? 11.470 0.394 -13.185 1.00 91.62 79 GLN A C 1
ATOM 585 O O . GLN A 1 79 ? 12.131 0.941 -12.300 1.00 91.62 79 GLN A O 1
ATOM 590 N N . ARG A 1 80 ? 11.535 -0.931 -13.371 1.00 90.31 80 ARG A N 1
ATOM 591 C CA . ARG A 1 80 ? 12.419 -1.845 -12.611 1.00 90.31 80 ARG A CA 1
ATOM 592 C C . ARG A 1 80 ? 13.711 -2.218 -13.351 1.00 90.31 80 ARG A C 1
ATOM 594 O O . ARG A 1 80 ? 14.396 -3.151 -12.947 1.00 90.31 80 ARG A O 1
ATOM 601 N N . GLY A 1 81 ? 14.005 -1.532 -14.455 1.00 89.81 81 GLY A N 1
ATOM 602 C CA . GLY A 1 81 ? 15.201 -1.746 -15.268 1.00 89.81 81 GLY A CA 1
ATOM 603 C C . GLY A 1 81 ? 16.358 -0.814 -14.880 1.00 89.81 81 GLY A C 1
ATOM 604 O O . GLY A 1 81 ? 16.113 0.292 -14.384 1.00 89.81 81 GLY A O 1
ATOM 605 N N . PRO A 1 82 ? 17.615 -1.226 -15.137 1.00 90.88 82 PRO A N 1
ATOM 606 C CA . PRO A 1 82 ? 18.818 -0.477 -14.759 1.00 90.88 82 PRO A CA 1
ATOM 607 C C . PRO A 1 82 ? 19.082 0.765 -15.626 1.00 90.88 82 PRO A C 1
ATOM 609 O O . PRO A 1 82 ? 19.983 1.535 -15.316 1.00 90.88 82 PRO A O 1
ATOM 612 N N . LEU A 1 83 ? 18.314 0.982 -16.699 1.00 94.25 83 LEU A N 1
ATOM 613 C CA . LEU A 1 83 ? 18.386 2.191 -17.524 1.00 94.25 83 LEU A CA 1
ATOM 614 C C . LEU A 1 83 ? 17.343 3.200 -17.032 1.00 94.25 83 LEU A C 1
ATOM 616 O O . LEU A 1 83 ? 16.165 2.997 -17.325 1.00 94.25 83 LEU A O 1
ATOM 620 N N . PRO A 1 84 ? 17.721 4.239 -16.266 1.00 89.88 84 PRO A N 1
ATOM 621 C CA . PRO A 1 84 ? 16.770 5.086 -15.555 1.00 89.88 84 PRO A CA 1
ATOM 622 C C . PRO A 1 84 ? 15.882 5.902 -16.501 1.00 89.88 84 PRO A C 1
ATOM 624 O O . PRO A 1 84 ? 16.325 6.433 -17.516 1.00 89.88 84 PRO A O 1
ATOM 627 N N . SER A 1 85 ? 14.614 6.050 -16.120 1.00 91.69 85 SER A N 1
ATOM 628 C CA . SER A 1 85 ? 13.670 6.957 -16.768 1.00 91.69 85 SER A CA 1
ATOM 629 C C . SER A 1 85 ? 12.712 7.518 -15.729 1.00 91.69 85 SER A C 1
ATOM 631 O O . SER A 1 85 ? 11.873 6.790 -15.202 1.00 91.69 85 SER A O 1
ATOM 633 N N . HIS A 1 86 ? 12.810 8.819 -15.453 1.00 90.62 86 HIS A N 1
ATOM 634 C CA . HIS A 1 86 ? 11.909 9.488 -14.510 1.00 90.62 86 HIS A CA 1
ATOM 635 C C . HIS A 1 86 ? 10.446 9.388 -14.945 1.00 90.62 86 HIS A C 1
ATOM 637 O O . HIS A 1 86 ? 9.579 9.109 -14.124 1.00 90.62 86 HIS A O 1
ATOM 643 N N . ARG A 1 87 ? 10.180 9.547 -16.248 1.00 92.56 87 ARG A N 1
ATOM 644 C CA . ARG A 1 87 ? 8.824 9.472 -16.803 1.00 92.56 87 ARG A CA 1
ATOM 645 C C . ARG A 1 87 ? 8.190 8.101 -16.589 1.00 92.56 87 ARG A C 1
ATOM 647 O O . ARG A 1 87 ? 7.035 8.040 -16.206 1.00 92.56 87 ARG A O 1
ATOM 654 N N . ILE A 1 88 ? 8.926 7.018 -16.850 1.00 91.19 88 ILE A N 1
ATOM 655 C CA . ILE A 1 88 ? 8.388 5.659 -16.675 1.00 91.19 88 ILE A CA 1
ATOM 656 C C . ILE A 1 88 ? 8.263 5.335 -15.185 1.00 91.19 88 ILE A C 1
ATOM 658 O O . ILE A 1 88 ? 7.321 4.668 -14.797 1.00 91.19 88 ILE A O 1
ATOM 662 N N . PHE A 1 89 ? 9.184 5.812 -14.347 1.00 91.25 89 PHE A N 1
ATOM 663 C CA . PHE A 1 89 ? 9.150 5.560 -12.906 1.00 91.25 89 PHE A CA 1
ATOM 664 C C . PHE A 1 89 ? 7.989 6.251 -12.180 1.00 91.25 89 PHE A C 1
ATOM 666 O O . PHE A 1 89 ? 7.507 5.727 -11.185 1.00 91.25 89 PHE A O 1
ATOM 673 N N . ALA A 1 90 ? 7.547 7.410 -12.670 1.00 87.88 90 ALA A N 1
ATOM 674 C CA . ALA A 1 90 ? 6.411 8.149 -12.116 1.00 87.88 90 ALA A CA 1
ATOM 675 C C . ALA A 1 90 ? 5.061 7.816 -12.786 1.00 87.88 90 ALA A C 1
ATOM 677 O O . ALA A 1 90 ? 4.055 8.427 -12.429 1.00 87.88 90 ALA A O 1
ATOM 678 N N . ALA A 1 91 ? 5.052 6.910 -13.771 1.00 81.44 91 ALA A N 1
ATOM 679 C CA . ALA A 1 91 ? 3.844 6.426 -14.443 1.00 81.44 91 ALA A CA 1
ATOM 680 C C . ALA A 1 91 ? 3.182 5.304 -13.635 1.00 81.44 91 ALA A C 1
ATOM 682 O O . ALA A 1 91 ? 1.935 5.276 -13.601 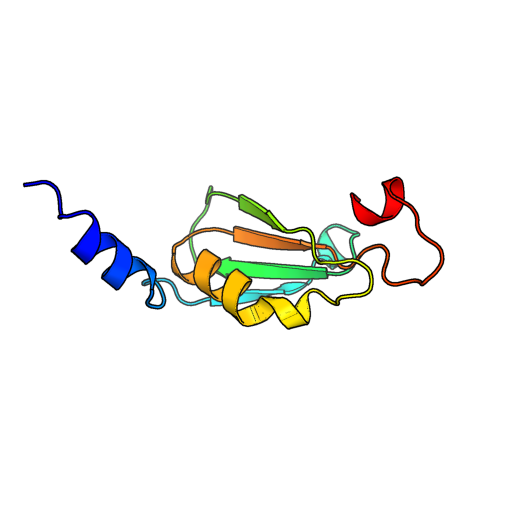1.00 81.44 91 ALA A O 1
#

Sequence (91 aa):
MASKPKDLLEELSHRGPHEVVRGNLALAGLPGVVFTPRSGLGLPGIAFGHGWLQPPGRYRELLSHLASWGVVAAAPSTQRGPLPSHRIFAA

Foldseek 3Di:
DDDDPVVVVVVLVDQAQFDKDKDACVVVVFGWIKIARPDDDPFAEDEDQDPALDACVVCVVVRNRCRSNRYIYTYGRWHNDPPDDPVRSVD